Protein AF-A0A838GKK4-F1 (afdb_monomer_lite)

Secondary structure (DSSP, 8-state):
--TTHHHHT-SSSPPTTS--TT----TTSPPP-SHHHHHHHHHT--SHHHHHHHHTT----HHHHHHHHHHHHH--GGGTTS----SPPPP-S-SS-SS----S---TTTHHHHSSTT-SSHHHHHHHHHHHHTTSSSSS-----

Foldseek 3Di:
DPPPQVVLLPDFQHDQPSNQPPRLEDPPQDEAQAPVSLVVQCVPDPALSSNQHRQQRYNHPVVLLVLLSVLSCVPDPVCNPAHWNSTGQGADDDSDDPDDDDDDGDDSQACRRNSHPLGRDPSVLVVLLVCVVVVNHPDSHRYRD

Radius of gyration: 15.56 Å; chains: 1; bounding box: 39×28×42 Å

Sequence (145 aa):
MAGMAAAALSSSPVRPGTGWPGDPATPRTPVAGDPIDVRTLAASARVIGVLDARVSVCRACPRLVAWREEVARTKRKAFADEPYWGRPAPGWGAERPRVLIVGLAPAAHGANRTGRVFTGDRSGDWLFAALHRVGLAATATSVYA

pLDDT: mean 91.18, std 14.16, range [31.98, 98.62]

Structure (mmCIF, N/CA/C/O backbone):
data_AF-A0A838GKK4-F1
#
_entry.id   AF-A0A838GKK4-F1
#
loop_
_atom_site.group_PDB
_atom_site.id
_atom_site.type_symbol
_atom_site.label_atom_id
_atom_site.label_alt_id
_atom_site.label_comp_id
_atom_site.label_asym_id
_atom_site.label_entity_id
_atom_site.label_seq_id
_atom_site.pdbx_PDB_ins_code
_atom_site.Cartn_x
_atom_site.Cartn_y
_atom_site.Cartn_z
_atom_site.occupancy
_atom_site.B_iso_or_equiv
_atom_site.auth_seq_id
_atom_site.auth_comp_id
_atom_site.auth_asym_id
_atom_site.auth_atom_id
_atom_site.pdbx_PDB_model_num
ATOM 1 N N . MET A 1 1 ? 10.117 -16.348 22.577 1.00 35.41 1 MET A N 1
ATOM 2 C CA . MET A 1 1 ? 10.829 -16.585 21.299 1.00 35.41 1 MET A CA 1
ATOM 3 C C . MET A 1 1 ? 10.682 -15.377 20.363 1.00 35.41 1 MET A C 1
ATOM 5 O O . MET A 1 1 ? 10.081 -15.492 19.308 1.00 35.41 1 MET A O 1
ATOM 9 N N . ALA A 1 2 ? 11.201 -14.206 20.755 1.00 34.19 2 ALA A N 1
ATOM 10 C CA . ALA A 1 2 ? 11.011 -12.928 20.042 1.00 34.19 2 ALA A CA 1
ATOM 11 C C . ALA A 1 2 ? 12.290 -12.407 19.340 1.00 34.19 2 ALA A C 1
ATOM 13 O O . ALA A 1 2 ? 12.312 -11.297 18.825 1.00 34.19 2 ALA A O 1
ATOM 14 N N . GLY A 1 3 ? 13.373 -13.197 19.333 1.00 31.98 3 GLY A N 1
ATOM 15 C CA . GLY A 1 3 ? 14.724 -12.703 19.030 1.00 31.98 3 GLY A CA 1
ATOM 16 C C . GLY A 1 3 ? 15.165 -12.720 17.561 1.00 31.98 3 GLY A C 1
ATOM 17 O O . GLY A 1 3 ? 16.082 -11.987 17.220 1.00 31.98 3 GLY A O 1
ATOM 18 N N . MET A 1 4 ? 14.539 -13.508 16.674 1.00 35.22 4 MET A N 1
ATOM 19 C CA . MET A 1 4 ? 14.973 -13.606 15.262 1.00 35.22 4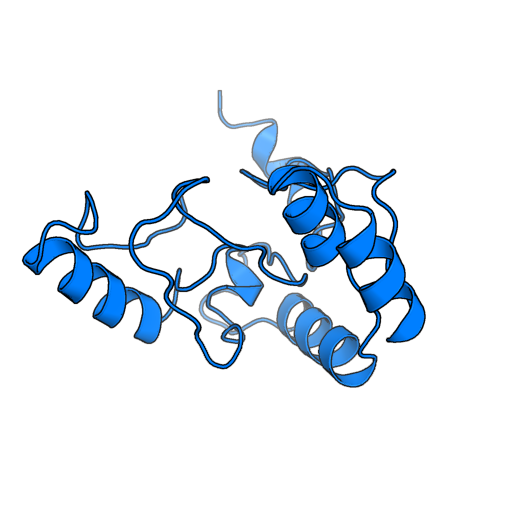 MET A CA 1
ATOM 20 C C . MET A 1 4 ? 14.204 -12.689 14.294 1.00 35.22 4 MET A C 1
ATOM 22 O O . MET A 1 4 ? 14.742 -12.343 13.246 1.00 35.22 4 MET A O 1
ATOM 26 N N . ALA A 1 5 ? 12.984 -12.249 14.631 1.00 40.59 5 ALA A N 1
ATOM 27 C CA . ALA A 1 5 ? 12.172 -11.392 13.754 1.00 40.59 5 ALA A CA 1
ATOM 28 C C . ALA A 1 5 ? 12.639 -9.921 13.734 1.00 40.59 5 ALA A C 1
ATOM 30 O O . ALA A 1 5 ? 12.497 -9.240 12.722 1.00 40.59 5 ALA A O 1
ATOM 31 N N . ALA A 1 6 ? 13.247 -9.437 14.823 1.00 44.31 6 ALA A N 1
ATOM 32 C CA . ALA A 1 6 ? 13.678 -8.043 14.943 1.00 44.31 6 ALA A CA 1
ATOM 33 C C . ALA A 1 6 ? 14.880 -7.687 14.041 1.00 44.31 6 ALA A C 1
ATOM 35 O O . ALA A 1 6 ? 14.997 -6.550 13.595 1.00 44.31 6 ALA A O 1
ATOM 36 N N . ALA A 1 7 ? 15.756 -8.647 13.720 1.00 45.03 7 ALA A N 1
ATOM 37 C CA . ALA A 1 7 ? 16.975 -8.377 12.948 1.00 45.03 7 ALA A CA 1
ATOM 38 C C . ALA A 1 7 ? 16.724 -8.169 11.437 1.00 45.03 7 ALA A C 1
ATOM 40 O O . ALA A 1 7 ? 17.445 -7.410 10.783 1.00 45.03 7 ALA A O 1
ATOM 41 N N . ALA A 1 8 ? 15.689 -8.807 10.874 1.00 48.91 8 ALA A N 1
ATOM 42 C CA . ALA A 1 8 ? 15.398 -8.781 9.434 1.00 48.91 8 ALA A CA 1
ATOM 43 C C . ALA A 1 8 ? 14.674 -7.500 8.962 1.00 48.91 8 ALA A C 1
ATOM 45 O O . ALA A 1 8 ? 14.667 -7.186 7.771 1.00 48.91 8 ALA A O 1
ATOM 46 N N . LEU A 1 9 ? 14.124 -6.718 9.897 1.00 61.97 9 LEU A N 1
ATOM 47 C CA . LEU A 1 9 ? 13.445 -5.443 9.635 1.00 61.97 9 LEU A CA 1
ATOM 48 C C . LEU A 1 9 ? 14.370 -4.220 9.758 1.00 61.97 9 LEU A C 1
ATOM 50 O O . LEU A 1 9 ? 13.906 -3.086 9.765 1.00 61.97 9 LEU A O 1
ATOM 54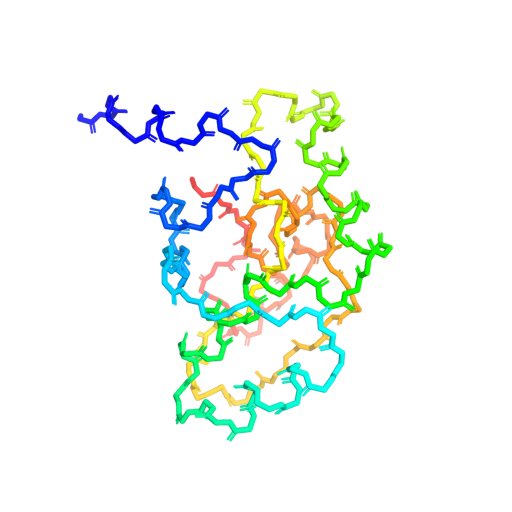 N N . SER A 1 10 ? 15.686 -4.427 9.822 1.00 63.31 10 SER A N 1
ATOM 55 C CA . SER A 1 10 ? 16.684 -3.368 10.050 1.00 63.31 10 SER A CA 1
ATOM 56 C C . SER A 1 10 ? 16.827 -2.346 8.911 1.00 63.31 10 SER A C 1
ATOM 58 O O . SER A 1 10 ? 17.479 -1.320 9.094 1.00 63.31 10 SER A O 1
ATOM 60 N N . SER A 1 11 ? 16.222 -2.587 7.741 1.00 75.94 11 SER A N 1
ATOM 61 C CA . SER A 1 11 ? 16.288 -1.675 6.591 1.00 75.94 11 SER A CA 1
ATOM 62 C C . SER A 1 11 ? 14.990 -0.895 6.396 1.00 75.94 11 SER A C 1
ATOM 64 O O . SER A 1 11 ? 13.893 -1.440 6.490 1.00 75.94 11 SER A O 1
ATOM 66 N N . SER A 1 12 ? 15.136 0.397 6.110 1.00 86.94 12 SER A N 1
ATOM 67 C CA . SER A 1 12 ? 14.038 1.325 5.859 1.00 86.94 12 SER A CA 1
ATOM 68 C C . SER A 1 12 ? 14.400 2.172 4.633 1.00 86.94 12 SER A C 1
ATOM 70 O O . SER A 1 12 ? 15.325 2.983 4.725 1.00 86.94 12 SER A O 1
ATOM 72 N N . PRO A 1 13 ? 13.755 1.981 3.467 1.00 92.31 13 PRO A N 1
ATOM 73 C CA . PRO A 1 13 ? 12.640 1.067 3.191 1.00 92.31 13 PRO A CA 1
ATOM 74 C C . PRO A 1 13 ? 13.028 -0.420 3.293 1.00 92.31 13 PRO A C 1
ATOM 76 O O . PRO A 1 13 ? 14.157 -0.792 2.966 1.00 92.31 13 PRO A O 1
ATOM 79 N N . VAL A 1 14 ? 12.083 -1.273 3.696 1.00 91.19 14 VAL A N 1
ATOM 80 C CA . VAL A 1 14 ? 12.304 -2.726 3.751 1.00 91.19 14 VAL A CA 1
ATOM 81 C C . VAL A 1 14 ? 12.407 -3.324 2.341 1.00 91.19 14 VAL A C 1
ATOM 83 O O . VAL A 1 14 ? 11.664 -2.952 1.425 1.00 91.19 14 VAL A O 1
ATOM 86 N N . ARG A 1 15 ? 13.312 -4.290 2.152 1.00 90.69 15 ARG A N 1
ATOM 87 C CA . ARG A 1 15 ? 13.439 -5.022 0.882 1.00 90.69 15 ARG A CA 1
ATOM 88 C C . ARG A 1 15 ? 12.358 -6.112 0.755 1.00 90.69 15 ARG A C 1
ATOM 90 O O . ARG A 1 15 ? 11.932 -6.672 1.762 1.00 90.69 15 ARG A O 1
ATOM 97 N N . PRO A 1 16 ? 11.921 -6.457 -0.469 1.00 91.38 16 PRO A N 1
ATOM 98 C CA . PRO A 1 16 ? 10.979 -7.555 -0.676 1.00 91.38 16 PRO A CA 1
ATOM 99 C C . PRO A 1 16 ? 11.509 -8.896 -0.167 1.00 91.38 16 PRO A C 1
ATOM 101 O O . PRO A 1 16 ? 12.660 -9.251 -0.424 1.00 91.38 16 PRO A O 1
ATOM 104 N N . GLY A 1 17 ? 10.657 -9.655 0.519 1.00 87.62 17 GLY A N 1
ATOM 105 C CA . GLY A 1 17 ? 10.971 -11.002 0.988 1.00 87.62 17 GLY A CA 1
ATOM 106 C C . GLY A 1 17 ? 11.922 -11.071 2.185 1.00 87.62 17 GLY A C 1
ATOM 107 O O . GLY A 1 17 ? 12.389 -12.158 2.511 1.00 87.62 17 GLY A O 1
ATOM 108 N N . THR A 1 18 ? 12.204 -9.957 2.871 1.00 87.12 18 THR A N 1
ATOM 109 C CA . THR A 1 18 ? 13.038 -9.953 4.091 1.00 87.12 18 THR A CA 1
ATOM 110 C C . THR A 1 18 ? 12.224 -10.147 5.374 1.00 87.12 18 THR A C 1
ATOM 112 O O . THR A 1 18 ? 12.609 -9.666 6.434 1.00 87.12 18 THR A O 1
ATOM 115 N N . GLY A 1 19 ? 11.084 -10.841 5.290 1.00 85.25 19 GLY A N 1
ATOM 116 C CA . GLY A 1 19 ? 10.295 -11.239 6.459 1.00 85.25 19 GLY A CA 1
ATOM 117 C C . GLY A 1 19 ? 9.345 -10.178 7.023 1.00 85.25 19 GLY A C 1
ATOM 118 O O . GLY A 1 19 ? 8.899 -10.331 8.158 1.00 85.25 19 GLY A O 1
ATOM 119 N N . TRP A 1 20 ? 9.005 -9.126 6.265 1.00 90.50 20 TRP A N 1
ATOM 120 C CA . TRP A 1 20 ? 7.928 -8.213 6.669 1.00 90.50 20 TRP A CA 1
ATOM 121 C C . TRP A 1 20 ? 6.598 -8.983 6.767 1.00 90.50 20 TRP A C 1
ATOM 123 O O . TRP A 1 20 ? 6.248 -9.686 5.812 1.00 90.50 20 TRP A O 1
ATOM 133 N N . PRO A 1 21 ? 5.854 -8.897 7.890 1.00 88.19 21 PRO A N 1
ATOM 134 C CA . PRO A 1 21 ? 4.626 -9.669 8.047 1.00 88.19 21 PRO A CA 1
ATOM 135 C C . PRO A 1 21 ? 3.613 -9.371 6.935 1.00 88.19 21 PRO A C 1
ATOM 137 O O . PRO A 1 21 ? 3.246 -8.227 6.684 1.00 88.19 21 PRO A O 1
ATOM 140 N N . GLY A 1 22 ? 3.172 -10.421 6.243 1.00 88.69 22 GLY A N 1
ATOM 141 C CA . GLY A 1 22 ? 2.233 -10.287 5.130 1.00 88.69 22 GLY A CA 1
ATOM 142 C C . GLY A 1 22 ? 2.821 -9.687 3.847 1.00 88.69 22 GLY A C 1
ATOM 143 O O . GLY A 1 22 ? 2.040 -9.293 2.988 1.00 88.69 22 GLY A O 1
ATOM 144 N N . ASP A 1 23 ? 4.150 -9.613 3.684 1.00 94.56 23 ASP A N 1
ATOM 145 C CA . ASP A 1 23 ? 4.766 -9.246 2.400 1.00 94.56 23 ASP A CA 1
ATOM 146 C C . ASP A 1 23 ? 4.403 -10.277 1.319 1.00 94.56 23 ASP A C 1
ATOM 148 O O . ASP A 1 23 ? 4.822 -11.433 1.419 1.00 94.56 23 ASP A O 1
ATOM 152 N N . PRO A 1 24 ? 3.647 -9.894 0.273 1.00 94.88 24 PRO A N 1
ATOM 153 C CA . PRO A 1 24 ? 3.271 -10.834 -0.777 1.00 94.88 24 PRO A CA 1
ATOM 154 C C . PRO A 1 24 ? 4.421 -11.097 -1.759 1.00 94.88 24 PRO A C 1
ATOM 156 O O . PRO A 1 24 ? 4.335 -12.009 -2.581 1.00 94.88 24 PRO A O 1
ATOM 159 N N . ALA A 1 25 ? 5.485 -10.286 -1.732 1.00 96.31 25 ALA A N 1
ATOM 160 C CA . ALA A 1 25 ? 6.578 -10.389 -2.682 1.00 96.31 25 ALA A CA 1
ATOM 161 C C . ALA A 1 25 ? 7.742 -11.245 -2.179 1.00 96.31 25 ALA A C 1
ATOM 163 O O . ALA A 1 25 ? 8.033 -11.362 -0.992 1.00 96.31 25 ALA A O 1
ATOM 164 N N . THR A 1 26 ? 8.468 -11.796 -3.145 1.00 94.00 26 THR A N 1
ATOM 165 C CA . THR A 1 26 ? 9.745 -12.481 -2.949 1.00 94.00 26 THR A CA 1
ATOM 166 C C . THR A 1 26 ? 10.839 -11.705 -3.685 1.00 94.00 26 THR A C 1
ATOM 168 O O . THR A 1 26 ? 10.521 -10.879 -4.548 1.00 94.00 26 THR A O 1
ATOM 171 N N . PRO A 1 27 ? 12.130 -12.013 -3.468 1.00 89.81 27 PRO A N 1
ATOM 172 C CA . PRO A 1 27 ? 13.211 -11.425 -4.262 1.00 89.81 27 PRO A CA 1
ATOM 173 C C . PRO A 1 27 ? 13.110 -11.701 -5.773 1.00 89.81 27 PRO A C 1
ATOM 175 O O . PRO A 1 27 ? 13.784 -11.046 -6.558 1.00 89.81 27 PRO A O 1
ATOM 178 N N . ARG A 1 28 ? 12.281 -12.673 -6.190 1.00 93.75 28 ARG A N 1
ATOM 179 C CA . ARG A 1 28 ? 12.054 -13.043 -7.597 1.00 93.75 28 ARG A CA 1
ATOM 180 C C . ARG A 1 28 ? 10.805 -12.405 -8.205 1.00 93.75 28 ARG A C 1
ATOM 182 O O . ARG A 1 28 ? 10.510 -12.655 -9.371 1.00 93.75 28 ARG A O 1
ATOM 189 N N . THR A 1 29 ? 10.036 -11.636 -7.437 1.00 97.38 29 THR A N 1
ATOM 190 C CA . THR A 1 29 ? 8.821 -11.007 -7.956 1.00 97.38 29 THR A CA 1
ATOM 191 C C . THR A 1 29 ? 9.183 -9.980 -9.040 1.00 97.38 29 THR A C 1
ATOM 193 O O . THR A 1 29 ? 10.004 -9.102 -8.772 1.00 97.38 29 THR A O 1
ATOM 196 N N . PRO A 1 30 ? 8.584 -10.048 -10.248 1.00 97.81 30 PRO A N 1
ATOM 197 C CA . PRO A 1 30 ? 8.870 -9.097 -11.319 1.00 97.81 30 PRO A CA 1
ATOM 198 C C . PRO A 1 30 ? 8.550 -7.657 -10.916 1.00 97.81 30 PRO A C 1
ATOM 200 O O . PRO A 1 30 ? 7.482 -7.383 -10.364 1.00 97.81 30 PRO A O 1
ATOM 203 N N . VAL A 1 31 ? 9.462 -6.741 -11.236 1.00 98.31 31 VAL A N 1
ATOM 204 C CA . VAL A 1 31 ? 9.344 -5.313 -10.928 1.00 98.31 31 VAL A CA 1
ATOM 205 C C . VAL A 1 31 ? 8.950 -4.557 -12.189 1.00 98.31 31 VAL A C 1
ATOM 207 O O . VAL A 1 31 ? 9.684 -4.587 -13.169 1.00 98.31 31 VAL A O 1
ATOM 210 N N . ALA A 1 32 ? 7.824 -3.843 -12.148 1.00 98.56 32 ALA A N 1
ATOM 211 C CA . ALA A 1 32 ? 7.469 -2.908 -13.212 1.00 98.56 32 ALA A CA 1
ATOM 212 C C . ALA A 1 32 ? 8.355 -1.653 -13.144 1.00 98.56 32 ALA A C 1
ATOM 214 O O . ALA A 1 32 ? 8.355 -0.967 -12.112 1.00 98.56 32 ALA A O 1
ATOM 215 N N . GLY A 1 33 ? 9.082 -1.358 -14.224 1.00 98.44 33 GLY A N 1
ATOM 216 C CA . GLY A 1 33 ? 9.951 -0.187 -14.359 1.00 98.44 33 GLY A CA 1
ATOM 217 C C . GLY A 1 33 ? 9.272 1.016 -15.011 1.00 98.44 33 GLY A C 1
ATOM 218 O O . GLY A 1 33 ? 9.692 2.148 -14.776 1.00 98.44 33 GLY A O 1
ATOM 219 N N . ASP A 1 34 ? 8.191 0.793 -15.762 1.00 98.56 34 ASP A N 1
ATOM 220 C CA . ASP A 1 34 ? 7.453 1.834 -16.481 1.00 98.56 34 ASP A CA 1
ATOM 221 C C . ASP A 1 34 ? 5.940 1.506 -16.631 1.00 98.56 34 ASP A C 1
ATOM 223 O O . ASP A 1 34 ? 5.475 0.445 -16.197 1.00 98.56 34 ASP A O 1
ATOM 227 N N . PRO A 1 35 ? 5.116 2.409 -17.204 1.00 98.31 35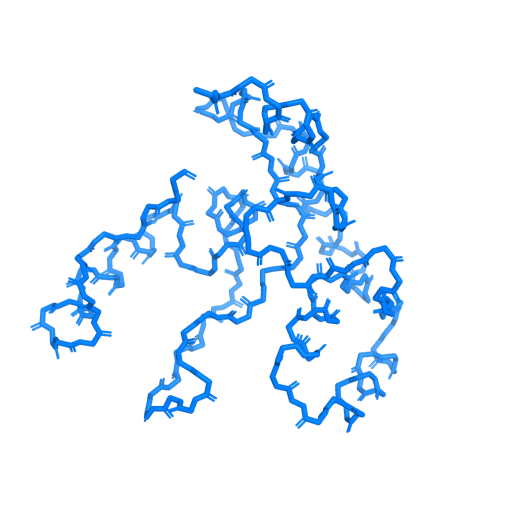 PRO A N 1
ATOM 228 C CA . PRO A 1 35 ? 3.681 2.163 -17.382 1.00 98.31 35 PRO A CA 1
ATOM 229 C C . PRO A 1 35 ? 3.310 1.003 -18.324 1.00 98.31 35 PRO A C 1
ATOM 231 O O . PRO A 1 35 ? 2.201 0.473 -18.212 1.00 98.31 35 PRO A O 1
ATOM 234 N N . ILE A 1 36 ? 4.174 0.627 -19.270 1.00 98.50 36 ILE A N 1
ATOM 235 C CA . ILE A 1 36 ? 3.962 -0.523 -20.162 1.00 98.50 36 ILE A CA 1
ATOM 236 C C . ILE A 1 36 ? 4.146 -1.814 -19.363 1.00 98.50 36 ILE A C 1
ATOM 238 O O . ILE A 1 36 ? 3.277 -2.692 -19.425 1.00 98.50 36 ILE A O 1
ATOM 242 N N . ASP A 1 37 ? 5.196 -1.895 -18.547 1.00 98.50 37 ASP A N 1
ATOM 243 C CA . ASP A 1 37 ? 5.415 -3.022 -17.641 1.00 98.50 37 ASP A CA 1
ATOM 244 C C . ASP A 1 37 ? 4.241 -3.205 -16.682 1.00 98.50 37 ASP A C 1
ATOM 246 O O . ASP A 1 37 ? 3.777 -4.327 -16.481 1.00 98.50 37 ASP A O 1
ATOM 250 N N . VAL A 1 38 ? 3.715 -2.107 -16.117 1.00 98.44 38 VAL A N 1
ATOM 251 C CA . VAL A 1 38 ? 2.554 -2.154 -15.211 1.00 98.44 38 VAL A CA 1
ATOM 252 C C . VAL A 1 38 ? 1.374 -2.849 -15.884 1.00 98.44 38 VAL A C 1
ATOM 254 O O . VAL A 1 38 ? 0.803 -3.776 -15.309 1.00 98.44 38 VAL A O 1
ATOM 257 N N . ARG A 1 39 ? 1.018 -2.443 -17.110 1.00 98.31 39 ARG A N 1
ATOM 258 C CA . ARG A 1 39 ? -0.102 -3.051 -17.847 1.00 98.31 39 ARG A CA 1
ATOM 259 C C . ARG A 1 39 ? 0.166 -4.519 -18.177 1.00 98.31 39 ARG A C 1
ATOM 261 O O . ARG A 1 39 ? -0.717 -5.351 -17.993 1.00 98.31 39 ARG A O 1
ATOM 268 N N . THR A 1 40 ? 1.382 -4.842 -18.607 1.00 98.44 40 THR A N 1
ATOM 269 C CA . THR A 1 40 ? 1.781 -6.201 -19.010 1.00 98.44 40 THR A CA 1
ATOM 270 C C . THR A 1 40 ? 1.777 -7.173 -17.825 1.00 98.44 40 THR A C 1
ATOM 272 O O . THR A 1 40 ? 1.223 -8.277 -17.886 1.00 98.44 40 THR A O 1
ATOM 275 N N . LEU A 1 41 ? 2.353 -6.753 -16.699 1.00 98.31 41 LEU A N 1
ATOM 276 C CA . LEU A 1 41 ? 2.392 -7.540 -15.472 1.00 98.31 41 LEU A CA 1
ATOM 277 C C . LEU A 1 41 ? 1.013 -7.642 -14.813 1.00 98.31 41 LEU A C 1
ATOM 279 O O . LEU A 1 41 ? 0.696 -8.694 -14.261 1.00 98.31 41 LEU A O 1
ATOM 283 N N . ALA A 1 42 ? 0.170 -6.613 -14.891 1.00 97.38 42 ALA A N 1
ATOM 284 C CA . ALA A 1 42 ? -1.201 -6.700 -14.394 1.00 97.38 42 ALA A CA 1
ATOM 285 C C . ALA A 1 42 ? -2.048 -7.676 -15.229 1.00 97.38 42 ALA A C 1
ATOM 287 O O . ALA A 1 42 ? -2.672 -8.574 -14.670 1.00 97.38 42 ALA A O 1
ATOM 288 N N . ALA A 1 43 ? -2.013 -7.566 -16.561 1.00 97.75 43 ALA A N 1
ATOM 289 C CA . ALA A 1 43 ? -2.826 -8.391 -17.460 1.00 97.75 43 ALA A CA 1
ATOM 290 C C . ALA A 1 43 ? -2.495 -9.894 -17.393 1.00 97.75 43 ALA A C 1
ATOM 292 O O . ALA A 1 43 ? -3.350 -10.738 -17.659 1.00 97.75 43 ALA A O 1
ATOM 293 N N . SER A 1 44 ? -1.259 -10.244 -17.026 1.00 97.44 44 SER A N 1
ATOM 294 C CA . SER A 1 44 ? -0.826 -11.640 -16.880 1.00 97.44 44 SER A CA 1
ATOM 295 C C . SER A 1 44 ? -1.076 -12.235 -15.488 1.00 97.44 44 SER A C 1
ATOM 297 O O . SER A 1 44 ? -0.844 -13.429 -15.292 1.00 97.44 44 SER A O 1
ATOM 299 N N . ALA A 1 45 ? -1.525 -11.448 -14.505 1.00 96.88 45 ALA A N 1
ATOM 300 C CA . ALA A 1 45 ? -1.838 -11.961 -13.175 1.00 96.88 45 ALA A CA 1
ATOM 301 C C . ALA A 1 45 ? -3.187 -12.699 -13.197 1.00 96.88 45 ALA A C 1
ATOM 303 O O . ALA A 1 45 ? -4.223 -12.120 -13.510 1.00 96.88 45 ALA A O 1
ATOM 304 N N . ARG A 1 46 ? -3.179 -13.997 -12.870 1.00 95.12 46 ARG A N 1
ATOM 305 C CA . ARG A 1 46 ? -4.390 -14.844 -12.875 1.00 95.12 46 ARG A CA 1
ATOM 306 C C . ARG A 1 46 ? -5.061 -14.980 -11.510 1.00 95.12 46 ARG A C 1
ATOM 308 O O . ARG A 1 46 ? -6.214 -15.385 -11.445 1.00 95.12 46 ARG A O 1
ATOM 315 N N . VAL A 1 47 ? -4.342 -14.654 -10.440 1.00 94.62 47 VAL A N 1
ATOM 316 C CA . VAL A 1 47 ? -4.820 -14.712 -9.054 1.00 94.62 47 VAL A CA 1
ATOM 317 C C . VAL A 1 47 ? -4.406 -13.440 -8.324 1.00 94.62 47 VAL A C 1
ATOM 319 O O . VAL A 1 47 ? -3.357 -12.866 -8.636 1.00 94.62 47 VAL A O 1
ATOM 322 N N . ILE A 1 48 ? -5.213 -13.009 -7.351 1.00 94.56 48 ILE A N 1
ATOM 323 C CA . ILE A 1 48 ? -5.029 -11.708 -6.695 1.00 94.56 48 ILE A CA 1
ATOM 324 C C . ILE A 1 48 ? -3.673 -11.604 -5.989 1.00 94.56 48 ILE A C 1
ATOM 326 O O . ILE A 1 48 ? -2.982 -10.607 -6.157 1.00 94.56 48 ILE A O 1
ATOM 330 N N . GLY A 1 49 ? -3.207 -12.681 -5.346 1.00 95.56 49 GLY A N 1
ATOM 331 C CA . GLY A 1 49 ? -1.914 -12.687 -4.656 1.00 95.56 49 GLY A CA 1
ATOM 332 C C . GLY A 1 49 ? -0.714 -12.434 -5.580 1.00 95.56 49 GLY A C 1
ATOM 333 O O . GLY A 1 49 ? 0.262 -11.810 -5.173 1.00 95.56 49 GLY A O 1
ATOM 334 N N . VAL A 1 50 ? -0.791 -12.848 -6.853 1.00 97.06 50 VAL A N 1
ATOM 335 C CA . VAL A 1 50 ? 0.252 -12.539 -7.851 1.00 97.06 50 VAL A CA 1
ATOM 336 C C . VAL A 1 50 ? 0.222 -11.058 -8.221 1.00 97.06 50 VAL A C 1
ATOM 338 O O . VAL A 1 50 ? 1.281 -10.450 -8.390 1.00 97.06 50 VAL A O 1
ATOM 341 N N . LEU A 1 51 ? -0.972 -10.474 -8.344 1.00 97.00 51 LEU A N 1
ATOM 342 C CA . LEU A 1 51 ? -1.120 -9.043 -8.588 1.00 97.00 51 LEU A CA 1
ATOM 343 C C . LEU A 1 51 ? -0.604 -8.235 -7.392 1.00 97.00 51 LEU A C 1
ATOM 345 O O . LEU A 1 51 ? 0.197 -7.327 -7.595 1.00 97.00 51 LEU A O 1
ATOM 349 N N . ASP A 1 52 ? -0.970 -8.611 -6.166 1.00 97.25 52 ASP A N 1
ATOM 350 C CA . ASP A 1 52 ? -0.521 -7.955 -4.935 1.00 97.25 52 ASP A CA 1
ATOM 351 C C . ASP A 1 52 ? 1.004 -7.980 -4.798 1.00 97.25 52 ASP A C 1
ATOM 353 O O . ASP A 1 52 ? 1.614 -6.945 -4.526 1.00 97.25 52 ASP A O 1
ATOM 357 N N . ALA A 1 53 ? 1.640 -9.124 -5.071 1.00 97.50 53 ALA A N 1
ATOM 358 C CA . ALA A 1 53 ? 3.096 -9.241 -5.089 1.00 97.50 53 ALA A CA 1
ATOM 359 C C . ALA A 1 53 ? 3.740 -8.277 -6.099 1.00 97.50 53 ALA A C 1
ATOM 361 O O . ALA A 1 53 ? 4.703 -7.584 -5.780 1.00 97.50 53 ALA A O 1
ATOM 362 N N . ARG A 1 54 ? 3.217 -8.211 -7.328 1.00 98.12 54 ARG A N 1
ATOM 363 C CA . ARG A 1 54 ? 3.758 -7.343 -8.391 1.00 98.12 54 ARG A CA 1
ATOM 364 C C . ARG A 1 54 ? 3.540 -5.862 -8.084 1.00 98.12 54 ARG A C 1
ATOM 366 O O . ARG A 1 54 ? 4.439 -5.047 -8.294 1.00 98.12 54 ARG A O 1
ATOM 373 N N . VAL A 1 55 ? 2.371 -5.511 -7.545 1.00 97.50 55 VAL A N 1
ATOM 374 C CA . VAL A 1 55 ? 2.063 -4.153 -7.080 1.00 97.50 55 VAL A CA 1
ATOM 375 C C . VAL A 1 55 ? 3.042 -3.747 -5.985 1.00 97.50 55 VAL A C 1
ATOM 377 O O . VAL A 1 55 ? 3.627 -2.670 -6.081 1.00 97.50 55 VAL A O 1
ATOM 380 N N . SER A 1 56 ? 3.287 -4.615 -5.001 1.00 97.69 56 SER A N 1
ATOM 381 C CA . SER A 1 56 ? 4.099 -4.319 -3.814 1.00 97.69 56 SER A CA 1
ATOM 382 C C . SER A 1 56 ? 5.587 -4.062 -4.094 1.00 97.69 56 SER A C 1
ATOM 384 O O . SER A 1 56 ? 6.312 -3.606 -3.209 1.00 97.69 56 SER A O 1
ATOM 386 N N . VAL A 1 57 ? 6.060 -4.305 -5.320 1.00 98.06 57 VAL A N 1
ATOM 387 C CA . VAL A 1 57 ? 7.447 -4.035 -5.738 1.00 98.06 57 VAL A CA 1
ATOM 388 C C . VAL A 1 57 ? 7.563 -3.028 -6.881 1.00 98.06 57 VAL A C 1
ATOM 390 O O . VAL A 1 57 ? 8.675 -2.696 -7.280 1.00 98.06 57 VAL A O 1
ATOM 393 N N . CYS A 1 58 ? 6.449 -2.493 -7.386 1.00 98.44 58 CYS A N 1
ATOM 394 C CA . CYS A 1 58 ? 6.427 -1.590 -8.536 1.00 98.44 58 CYS A CA 1
ATOM 395 C C . CYS A 1 58 ? 7.294 -0.326 -8.338 1.00 98.44 58 CYS A C 1
ATOM 397 O O . CYS A 1 58 ? 7.294 0.319 -7.271 1.00 98.44 58 CYS A O 1
ATOM 399 N N . ARG A 1 59 ? 8.019 0.047 -9.404 1.00 98.56 59 ARG A N 1
ATOM 400 C CA . ARG A 1 59 ? 8.905 1.221 -9.472 1.00 98.56 59 ARG A CA 1
ATOM 401 C C . ARG A 1 59 ? 8.609 2.157 -10.655 1.00 98.56 59 ARG A C 1
ATOM 403 O O . ARG A 1 59 ? 9.353 3.108 -10.859 1.00 98.56 59 ARG A O 1
ATOM 410 N N . ALA A 1 60 ? 7.489 1.969 -11.355 1.00 98.62 60 ALA A N 1
ATOM 411 C CA . ALA A 1 60 ? 7.131 2.694 -12.580 1.00 98.62 60 ALA A CA 1
ATOM 412 C C . ALA A 1 60 ? 6.929 4.217 -12.450 1.00 98.62 60 ALA A C 1
ATOM 414 O O . ALA A 1 60 ? 6.810 4.915 -13.455 1.00 98.62 60 ALA A O 1
ATOM 415 N N . CYS A 1 61 ? 6.849 4.756 -11.230 1.00 98.44 61 CYS A N 1
ATOM 416 C CA . CYS A 1 61 ? 6.604 6.178 -10.985 1.00 98.44 61 CYS A CA 1
ATOM 417 C C . CYS A 1 61 ? 7.794 6.806 -10.239 1.00 98.44 61 CYS A C 1
ATOM 419 O O . CYS A 1 61 ? 7.758 6.848 -9.004 1.00 98.44 61 CYS A O 1
ATOM 421 N N . PRO A 1 62 ? 8.816 7.342 -10.940 1.00 98.38 62 PRO A N 1
ATOM 422 C CA . PRO A 1 62 ? 10.064 7.797 -10.317 1.00 98.38 62 PRO A CA 1
ATOM 423 C C . PRO A 1 62 ? 9.854 8.789 -9.170 1.00 98.38 62 PRO A C 1
ATOM 425 O O . PRO A 1 62 ? 10.427 8.633 -8.094 1.00 98.38 62 PRO A O 1
ATOM 428 N N . ARG A 1 63 ? 8.943 9.755 -9.352 1.00 98.38 63 ARG A N 1
ATOM 429 C CA . ARG A 1 63 ? 8.588 10.741 -8.319 1.00 98.38 63 ARG A CA 1
ATOM 430 C C . ARG A 1 63 ? 8.040 10.092 -7.041 1.00 98.38 63 ARG A C 1
ATOM 432 O O . ARG A 1 63 ? 8.397 10.507 -5.944 1.00 98.38 63 ARG A O 1
ATOM 439 N N . LEU A 1 64 ? 7.165 9.091 -7.170 1.00 98.38 64 LEU A N 1
ATOM 440 C CA . LEU A 1 64 ? 6.542 8.417 -6.023 1.00 98.38 64 LEU A CA 1
ATOM 441 C C . LEU A 1 64 ? 7.512 7.461 -5.331 1.00 98.38 64 LEU A C 1
ATOM 443 O O . LEU A 1 64 ? 7.487 7.352 -4.109 1.00 98.38 64 LEU A O 1
ATOM 447 N N . VAL A 1 65 ? 8.369 6.794 -6.107 1.00 98.62 65 VAL A N 1
ATOM 448 C CA . VAL A 1 65 ? 9.454 5.957 -5.586 1.00 98.62 65 VAL A CA 1
ATOM 449 C C . VAL A 1 65 ? 10.408 6.804 -4.748 1.00 98.62 65 VAL A C 1
ATOM 451 O O . VAL A 1 65 ? 10.635 6.479 -3.587 1.00 98.62 65 VAL A O 1
ATOM 454 N N . ALA A 1 66 ? 10.892 7.924 -5.291 1.00 98.50 66 ALA A N 1
ATOM 455 C CA . ALA A 1 66 ? 11.776 8.826 -4.562 1.00 98.50 66 ALA A CA 1
ATOM 456 C C . ALA A 1 66 ? 11.125 9.320 -3.261 1.00 98.50 66 ALA A C 1
ATOM 458 O O . ALA A 1 66 ? 11.718 9.209 -2.191 1.00 98.50 66 ALA A O 1
ATOM 459 N N . TRP A 1 67 ? 9.877 9.791 -3.337 1.00 98.50 67 TRP A N 1
ATOM 460 C CA . TRP A 1 67 ? 9.165 10.331 -2.180 1.00 98.50 67 TRP A CA 1
ATOM 461 C C . TRP A 1 67 ? 8.921 9.293 -1.076 1.00 98.50 67 TRP A C 1
ATOM 463 O O . TRP A 1 67 ? 9.212 9.554 0.089 1.00 98.50 67 TRP A O 1
ATOM 473 N N . ARG A 1 68 ? 8.407 8.103 -1.416 1.00 98.25 68 ARG A N 1
ATOM 474 C CA . ARG A 1 68 ? 8.033 7.097 -0.406 1.00 98.25 68 ARG A CA 1
ATOM 475 C C . ARG A 1 68 ? 9.253 6.545 0.333 1.00 98.25 68 ARG A C 1
ATOM 477 O O . ARG A 1 68 ? 9.180 6.289 1.535 1.00 98.25 68 ARG A O 1
ATOM 484 N N . GLU A 1 69 ? 10.364 6.383 -0.390 1.00 98.12 69 GLU A N 1
ATOM 485 C CA . GLU A 1 69 ? 11.627 5.900 0.163 1.00 98.12 69 GLU A CA 1
ATOM 486 C C . GLU A 1 69 ? 12.311 6.989 0.993 1.00 98.12 69 GLU A C 1
ATOM 488 O O . GLU A 1 69 ? 12.882 6.686 2.037 1.00 98.12 69 GLU A O 1
ATOM 493 N N . GLU A 1 70 ? 12.204 8.259 0.588 1.00 98.25 70 GLU A N 1
ATOM 494 C CA . GLU A 1 70 ? 12.710 9.381 1.380 1.00 98.25 70 GLU A CA 1
ATOM 495 C C . GLU A 1 70 ? 11.984 9.503 2.717 1.00 98.25 70 GLU A C 1
ATOM 497 O O . GLU A 1 70 ? 12.620 9.615 3.762 1.00 98.25 70 GLU A O 1
ATOM 502 N N . VAL A 1 71 ? 10.657 9.382 2.712 1.00 97.69 71 VAL A N 1
ATOM 503 C CA . VAL A 1 71 ? 9.860 9.341 3.944 1.00 97.69 71 VAL A CA 1
ATOM 504 C C . VAL A 1 71 ? 10.232 8.135 4.813 1.00 97.69 71 VAL A C 1
ATOM 506 O O . VAL A 1 71 ? 10.273 8.259 6.034 1.00 97.69 71 VAL A O 1
ATOM 509 N N . ALA A 1 72 ? 10.525 6.979 4.209 1.00 96.69 72 ALA A N 1
ATOM 510 C CA . ALA A 1 72 ? 10.952 5.786 4.938 1.00 96.69 72 ALA A CA 1
ATOM 511 C C . ALA A 1 72 ? 12.349 5.937 5.568 1.00 96.69 72 ALA A C 1
ATOM 513 O O . ALA A 1 72 ? 12.610 5.339 6.612 1.00 96.69 72 ALA A O 1
ATOM 514 N N . ARG A 1 73 ? 13.243 6.730 4.966 1.00 96.06 73 ARG A N 1
ATOM 515 C CA . ARG A 1 73 ? 14.573 7.027 5.520 1.00 96.06 73 ARG A CA 1
ATOM 516 C C . ARG A 1 73 ? 14.531 8.111 6.591 1.00 96.06 73 ARG A C 1
ATOM 518 O O . ARG A 1 73 ? 15.082 7.916 7.667 1.00 96.06 73 ARG A O 1
ATOM 525 N N . THR A 1 74 ? 13.884 9.234 6.291 1.00 95.88 74 THR A N 1
ATOM 526 C CA . THR A 1 74 ? 13.844 10.410 7.178 1.00 9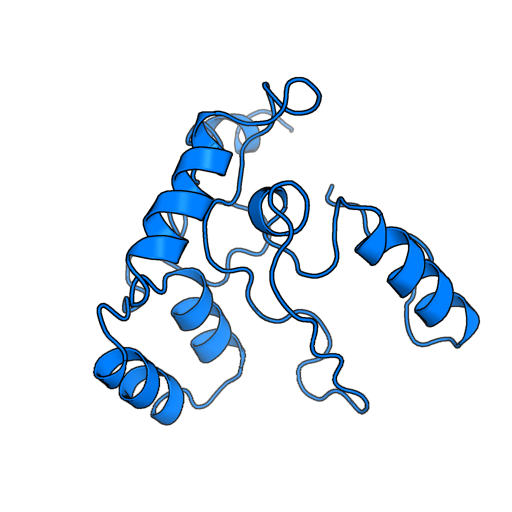5.88 74 THR A CA 1
ATOM 527 C C . THR A 1 74 ? 12.935 10.189 8.373 1.00 95.88 74 THR A C 1
ATOM 529 O O . THR A 1 74 ? 13.312 10.520 9.495 1.00 95.88 74 THR A O 1
ATOM 532 N N . LYS A 1 75 ? 11.773 9.568 8.133 1.00 93.81 75 LYS A N 1
ATOM 533 C CA . LYS A 1 75 ? 10.724 9.271 9.112 1.00 93.81 75 LYS A CA 1
ATOM 534 C C . LYS A 1 75 ? 10.230 10.531 9.838 1.00 93.81 75 LYS A C 1
ATOM 536 O O . LYS A 1 75 ? 10.783 11.623 9.754 1.00 93.81 75 LYS A O 1
ATOM 541 N N . ARG A 1 76 ? 9.121 10.400 10.568 1.00 93.50 76 ARG A N 1
ATOM 542 C CA . ARG A 1 76 ? 8.712 11.433 11.536 1.00 93.50 76 ARG A CA 1
ATOM 543 C C . ARG A 1 76 ? 9.275 11.095 12.908 1.00 93.50 76 ARG A C 1
ATOM 545 O O . ARG A 1 76 ? 9.345 9.917 13.242 1.00 93.50 76 ARG A O 1
ATOM 552 N N . LYS A 1 77 ? 9.553 12.108 13.738 1.00 93.69 77 LYS A N 1
ATOM 553 C CA . LYS A 1 77 ? 10.111 11.933 15.095 1.00 93.69 77 LYS A CA 1
ATOM 554 C C . LYS A 1 77 ? 9.365 10.887 15.932 1.00 93.69 77 LYS A C 1
ATOM 556 O O . LYS A 1 77 ? 9.997 10.061 16.571 1.00 93.69 77 LYS A O 1
ATOM 561 N N . ALA A 1 78 ? 8.033 10.884 15.877 1.00 92.69 78 ALA A N 1
ATOM 562 C CA . ALA A 1 78 ? 7.205 9.926 16.614 1.00 92.69 78 ALA A CA 1
ATOM 563 C C . ALA A 1 78 ? 7.417 8.451 16.210 1.00 92.69 78 ALA A C 1
ATOM 565 O O . ALA A 1 78 ? 6.973 7.579 16.937 1.00 92.69 78 ALA A O 1
ATOM 566 N N . PHE A 1 79 ? 8.049 8.185 15.063 1.00 92.12 79 PHE A N 1
ATOM 567 C CA . PHE A 1 79 ? 8.266 6.857 14.480 1.00 92.12 79 PHE A CA 1
ATOM 568 C C . PHE A 1 79 ? 9.728 6.656 14.041 1.00 92.12 79 PHE A C 1
ATOM 570 O O . PHE A 1 79 ? 9.985 5.908 13.099 1.00 92.12 79 PHE A O 1
ATOM 577 N N . ALA A 1 80 ? 10.683 7.383 14.633 1.00 91.12 80 ALA A N 1
ATOM 578 C CA . ALA A 1 80 ? 12.080 7.371 14.188 1.00 91.12 80 ALA A CA 1
ATOM 579 C C . ALA A 1 80 ? 12.708 5.965 14.273 1.00 91.12 80 ALA A C 1
ATOM 581 O O . ALA A 1 80 ? 13.410 5.531 13.353 1.00 91.12 80 ALA A O 1
ATOM 582 N N . ASP A 1 81 ? 12.361 5.226 15.324 1.00 90.56 81 ASP A N 1
ATOM 583 C CA . ASP A 1 81 ? 12.912 3.898 15.611 1.00 90.56 81 ASP A CA 1
ATOM 584 C C . ASP A 1 81 ? 12.124 2.758 14.946 1.00 90.56 81 ASP A C 1
ATOM 586 O O . ASP A 1 81 ? 12.538 1.603 14.982 1.00 90.56 81 ASP A O 1
ATOM 590 N N . GLU A 1 82 ? 11.002 3.063 14.289 1.00 90.56 82 GLU A N 1
ATOM 591 C CA . GLU A 1 82 ? 10.187 2.053 13.612 1.00 90.56 82 GLU A CA 1
ATOM 592 C C . GLU A 1 82 ? 10.727 1.742 12.208 1.00 90.56 82 GLU A C 1
ATOM 594 O O . GLU A 1 82 ? 11.147 2.657 11.485 1.00 90.56 82 GLU A O 1
ATOM 599 N N . PRO A 1 83 ? 10.692 0.478 11.759 1.00 91.38 83 PRO A N 1
ATOM 600 C CA . PRO A 1 83 ? 10.966 0.149 10.368 1.00 91.38 83 PRO A CA 1
ATOM 601 C C . PRO A 1 83 ? 9.811 0.631 9.476 1.00 91.38 83 PRO A C 1
ATOM 603 O O . PRO A 1 83 ? 8.650 0.612 9.884 1.00 91.38 83 PRO A O 1
ATOM 606 N N . TYR A 1 84 ? 10.109 1.079 8.252 1.00 94.56 84 TYR A N 1
ATOM 607 C CA . TYR A 1 84 ? 9.073 1.451 7.284 1.00 94.56 84 TYR A CA 1
ATOM 608 C C . TYR A 1 84 ? 9.023 0.468 6.126 1.00 94.56 84 TYR A C 1
ATOM 610 O O . TYR A 1 84 ? 10.043 0.104 5.535 1.00 94.56 84 TYR A O 1
ATOM 618 N N . TRP A 1 85 ? 7.793 0.162 5.726 1.00 95.88 85 TRP A N 1
ATOM 619 C CA . TRP A 1 85 ? 7.490 -0.529 4.488 1.00 95.88 85 TRP A CA 1
ATOM 620 C C . TRP A 1 85 ? 8.139 0.140 3.263 1.00 95.88 85 TRP A C 1
ATOM 622 O O . TRP A 1 85 ? 8.864 -0.506 2.511 1.00 95.88 85 TRP A O 1
ATOM 632 N N . GLY A 1 86 ? 7.907 1.441 3.050 1.00 96.62 86 GLY A N 1
ATOM 633 C CA . GLY A 1 86 ? 8.572 2.234 2.007 1.00 96.62 86 GLY A CA 1
ATOM 634 C C . GLY A 1 86 ? 8.386 1.726 0.566 1.00 96.62 86 GLY A C 1
ATOM 635 O O . GLY A 1 86 ? 9.161 2.053 -0.338 1.00 96.62 86 GLY A O 1
ATOM 636 N N . ARG A 1 87 ? 7.358 0.909 0.342 1.00 96.94 87 ARG A N 1
ATOM 637 C CA . ARG A 1 87 ? 6.980 0.269 -0.925 1.00 96.94 87 ARG A CA 1
ATOM 638 C C . ARG A 1 87 ? 5.497 0.564 -1.230 1.00 96.94 87 ARG A C 1
ATOM 640 O O . ARG A 1 87 ? 4.807 1.137 -0.386 1.00 96.94 87 ARG A O 1
ATOM 647 N N . PRO A 1 88 ? 4.959 0.243 -2.423 1.00 97.62 88 PRO A N 1
ATOM 648 C CA . PRO A 1 88 ? 3.515 0.306 -2.652 1.00 97.62 88 PRO A CA 1
ATOM 649 C C . PRO A 1 88 ? 2.789 -0.606 -1.664 1.00 97.62 88 PRO A C 1
ATOM 651 O O . PRO A 1 88 ? 3.219 -1.738 -1.449 1.00 97.62 88 PRO A O 1
ATOM 654 N N . ALA A 1 89 ? 1.712 -0.125 -1.050 1.00 95.75 89 ALA A N 1
ATOM 655 C CA . ALA A 1 89 ? 0.853 -0.978 -0.237 1.00 95.75 89 ALA A CA 1
ATOM 656 C C . ALA A 1 89 ? -0.078 -1.773 -1.176 1.00 95.75 89 ALA A C 1
ATOM 658 O O . ALA A 1 89 ? -0.793 -1.136 -1.958 1.00 95.75 89 ALA A O 1
ATOM 659 N N . PRO A 1 90 ? -0.055 -3.120 -1.153 1.00 95.69 90 PRO A N 1
ATOM 660 C CA . PRO A 1 90 ? -0.992 -3.935 -1.924 1.00 95.69 90 PRO A CA 1
ATOM 661 C C . PRO A 1 90 ? -2.428 -3.785 -1.397 1.00 95.69 90 PRO A C 1
ATOM 663 O O . PRO A 1 90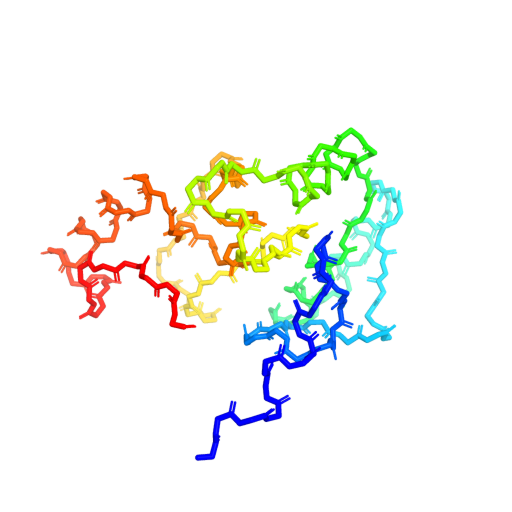 ? -2.664 -3.170 -0.350 1.00 95.69 90 PRO A O 1
ATOM 666 N N . GLY A 1 91 ? -3.393 -4.356 -2.123 1.00 94.75 91 GLY A N 1
ATOM 667 C CA . GLY A 1 91 ? -4.764 -4.462 -1.631 1.00 94.75 91 GLY A CA 1
ATOM 668 C C . GLY A 1 91 ? -4.832 -5.281 -0.338 1.00 94.75 91 GLY A C 1
ATOM 669 O O . GLY A 1 91 ? -3.936 -6.064 -0.026 1.00 94.75 91 GLY A O 1
ATOM 670 N N . TRP A 1 92 ? -5.894 -5.091 0.445 1.00 93.69 92 TRP A N 1
ATOM 671 C CA . TRP A 1 92 ? -6.121 -5.864 1.666 1.00 93.69 92 TRP A CA 1
ATOM 672 C C . TRP A 1 92 ? -7.611 -6.132 1.868 1.00 93.69 92 TRP A C 1
ATOM 674 O O . TRP A 1 92 ? -8.430 -5.227 1.703 1.00 93.69 92 TRP A O 1
ATOM 684 N N . GLY A 1 93 ? -7.954 -7.366 2.236 1.00 92.75 93 GLY A N 1
ATOM 685 C CA . GLY A 1 93 ? -9.329 -7.795 2.480 1.00 92.75 93 GLY A CA 1
ATOM 686 C C . GLY A 1 93 ? -9.613 -9.192 1.933 1.00 92.75 93 GLY A C 1
ATOM 687 O O . GLY A 1 93 ? -8.703 -9.991 1.718 1.00 92.75 93 GLY A O 1
ATOM 688 N N . ALA A 1 94 ? -10.895 -9.490 1.725 1.00 92.19 94 ALA A N 1
ATOM 689 C CA . ALA A 1 94 ? -11.329 -10.751 1.136 1.00 92.19 94 ALA A CA 1
ATOM 690 C C . ALA A 1 94 ? -10.920 -10.850 -0.343 1.00 92.19 94 ALA A C 1
ATOM 692 O O . ALA A 1 94 ? -11.030 -9.874 -1.080 1.00 92.19 94 ALA A O 1
ATOM 693 N N . GLU A 1 95 ? -10.548 -12.050 -0.798 1.00 90.62 95 GLU A N 1
ATOM 694 C CA . GLU A 1 95 ? -10.224 -12.324 -2.210 1.00 90.62 95 GLU A CA 1
ATOM 695 C C . GLU A 1 95 ? -11.422 -12.088 -3.147 1.00 90.62 95 GLU A C 1
ATOM 697 O O . GLU A 1 95 ? -11.257 -11.695 -4.301 1.00 90.62 95 GLU A O 1
ATOM 702 N N . ARG A 1 96 ? -12.645 -12.300 -2.643 1.00 92.06 96 ARG A N 1
ATOM 703 C CA . ARG A 1 96 ? -13.904 -12.063 -3.365 1.00 92.06 96 ARG A CA 1
ATOM 704 C C . ARG A 1 96 ? -14.797 -11.114 -2.564 1.00 92.06 96 ARG A C 1
ATOM 706 O O . ARG A 1 96 ? -15.732 -11.568 -1.900 1.00 92.06 96 ARG A O 1
ATOM 713 N N . PRO A 1 97 ? -14.490 -9.808 -2.550 1.00 94.19 97 PRO A N 1
ATOM 714 C CA . PRO A 1 97 ? -15.223 -8.855 -1.736 1.00 94.19 97 PRO A CA 1
ATOM 715 C C . PRO A 1 97 ? -16.586 -8.537 -2.360 1.00 94.19 97 PRO A C 1
ATOM 717 O O . PRO A 1 97 ? -16.731 -8.460 -3.577 1.00 94.19 97 PRO A O 1
ATOM 720 N N . ARG A 1 98 ? -17.591 -8.283 -1.515 1.00 95.06 98 ARG A N 1
ATOM 721 C CA . ARG A 1 98 ? -18.883 -7.719 -1.954 1.00 95.06 98 ARG A CA 1
ATOM 722 C C . ARG A 1 98 ? -18.854 -6.195 -2.097 1.00 95.06 98 ARG A C 1
ATOM 724 O O . ARG A 1 98 ? -19.731 -5.631 -2.739 1.00 95.06 98 ARG A O 1
ATOM 731 N N . VAL A 1 99 ? -17.876 -5.541 -1.469 1.00 95.56 99 VAL A N 1
ATOM 732 C CA . VAL A 1 99 ? -17.683 -4.087 -1.461 1.00 95.56 99 VAL A CA 1
ATOM 733 C C . VAL A 1 99 ? -16.197 -3.803 -1.642 1.00 95.56 99 VAL A C 1
ATOM 735 O O . VAL A 1 99 ? -15.377 -4.359 -0.915 1.00 95.56 99 VAL A O 1
ATOM 738 N N . LEU A 1 100 ? -15.859 -2.930 -2.592 1.00 96.25 100 LEU A N 1
ATOM 739 C CA . LEU A 1 100 ? -14.498 -2.445 -2.812 1.00 96.25 100 LEU A CA 1
ATOM 740 C C . LEU A 1 100 ? -14.396 -0.987 -2.360 1.00 96.25 100 LEU A C 1
ATOM 742 O O . LEU A 1 100 ? -15.203 -0.153 -2.766 1.00 96.25 100 LEU A O 1
ATOM 746 N N . ILE A 1 101 ? -13.384 -0.679 -1.551 1.00 96.44 101 ILE A N 1
ATOM 747 C CA . ILE A 1 101 ? -13.085 0.683 -1.100 1.00 96.44 101 ILE A CA 1
ATOM 748 C C . ILE A 1 101 ? -11.768 1.110 -1.736 1.00 96.44 101 ILE A C 1
ATOM 750 O O . ILE A 1 101 ? -10.733 0.484 -1.514 1.00 96.44 101 ILE A O 1
ATOM 754 N N . VAL A 1 102 ? -11.810 2.189 -2.515 1.00 96.31 102 VAL A N 1
ATOM 755 C CA . VAL A 1 102 ? -10.637 2.752 -3.189 1.00 96.31 102 VAL A CA 1
ATOM 756 C C . VAL A 1 102 ? -10.332 4.113 -2.575 1.00 96.31 102 VAL A C 1
ATOM 758 O O . VAL A 1 102 ? -11.125 5.045 -2.677 1.00 96.31 102 VAL A O 1
ATOM 761 N N . GLY A 1 103 ? -9.190 4.209 -1.897 1.00 94.88 103 GLY A N 1
ATOM 762 C CA . GLY A 1 103 ? -8.666 5.474 -1.382 1.00 94.88 103 GLY A CA 1
ATOM 763 C C . GLY A 1 103 ? -7.867 6.237 -2.439 1.00 94.88 103 GLY A C 1
ATOM 764 O O . GLY A 1 103 ? -7.567 5.711 -3.506 1.00 94.88 103 GLY A O 1
ATOM 765 N N . LEU A 1 104 ? -7.477 7.473 -2.116 1.00 95.88 104 LEU A N 1
ATOM 766 C CA . LEU A 1 104 ? -6.696 8.319 -3.023 1.00 95.88 104 LEU A CA 1
ATOM 767 C C . LEU A 1 104 ? -5.239 7.847 -3.165 1.00 95.88 104 LEU A C 1
ATOM 769 O O . LEU A 1 104 ? -4.768 7.592 -4.269 1.00 95.88 104 LEU A O 1
ATOM 773 N N . ALA A 1 105 ? -4.509 7.777 -2.048 1.00 95.19 105 ALA A N 1
ATOM 774 C CA . ALA A 1 105 ? -3.101 7.390 -2.011 1.00 95.19 105 ALA A CA 1
ATOM 775 C C . ALA A 1 105 ? -2.671 6.986 -0.586 1.00 95.19 105 ALA A C 1
ATOM 777 O O . ALA A 1 105 ? -3.268 7.459 0.385 1.00 95.19 105 ALA A O 1
ATOM 778 N N . PRO A 1 106 ? -1.617 6.161 -0.433 1.00 95.12 106 PRO A N 1
ATOM 779 C CA . PRO A 1 106 ? -1.025 5.854 0.868 1.00 95.12 106 PRO A CA 1
ATOM 780 C C . PRO A 1 106 ? -0.538 7.103 1.616 1.00 95.12 106 PRO A C 1
ATOM 782 O O . PRO A 1 106 ? 0.216 7.910 1.069 1.00 95.12 106 PRO A O 1
ATOM 785 N N . ALA A 1 107 ? -0.894 7.230 2.896 1.00 94.88 107 ALA A N 1
ATOM 786 C CA . ALA A 1 107 ? -0.320 8.258 3.757 1.00 94.88 107 ALA A CA 1
ATOM 787 C C . ALA A 1 107 ? 1.167 7.987 4.042 1.00 94.88 107 ALA A C 1
ATOM 789 O O . ALA A 1 107 ? 1.576 6.841 4.255 1.00 94.88 107 ALA A O 1
ATOM 790 N N . ALA A 1 108 ? 1.949 9.066 4.152 1.00 96.19 108 ALA A N 1
ATOM 791 C CA . ALA A 1 108 ? 3.392 9.053 4.422 1.00 96.19 108 ALA A CA 1
ATOM 792 C C . ALA A 1 108 ? 3.792 8.198 5.639 1.00 96.19 108 ALA A C 1
ATOM 794 O O . ALA A 1 108 ? 4.810 7.510 5.616 1.00 96.19 108 ALA A O 1
ATOM 795 N N . HIS A 1 109 ? 2.968 8.218 6.689 1.00 95.69 109 HIS A N 1
ATOM 796 C CA . HIS A 1 109 ? 3.232 7.525 7.954 1.00 95.69 109 HIS A CA 1
ATOM 797 C C . HIS A 1 109 ? 2.122 6.542 8.356 1.00 95.69 109 HIS A C 1
ATOM 799 O O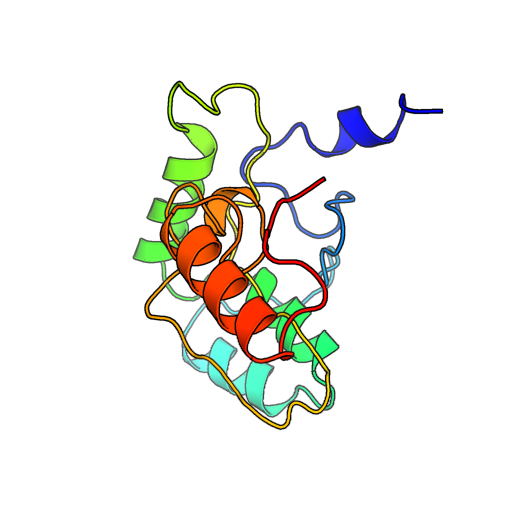 . HIS A 1 109 ? 2.119 6.057 9.487 1.00 95.69 109 HIS A O 1
ATOM 805 N N . GLY A 1 110 ? 1.192 6.269 7.438 1.00 95.38 110 GLY A N 1
ATOM 806 C CA . GLY A 1 110 ? 0.210 5.194 7.544 1.00 95.38 110 GLY A CA 1
ATOM 807 C C . GLY A 1 110 ? 0.704 3.992 6.753 1.00 95.38 110 GLY A C 1
ATOM 808 O O . GLY A 1 110 ? 1.723 3.398 7.095 1.00 95.38 110 GLY A O 1
ATOM 809 N N . ALA A 1 111 ? 0.055 3.695 5.630 1.00 95.88 111 ALA A N 1
ATOM 810 C CA . ALA A 1 111 ? 0.398 2.561 4.771 1.00 95.88 111 ALA A CA 1
ATOM 811 C C . ALA A 1 111 ? 1.848 2.567 4.231 1.00 95.88 111 ALA A C 1
ATOM 813 O O . ALA A 1 111 ? 2.418 1.500 4.028 1.00 95.88 111 ALA A O 1
ATOM 814 N N . ASN A 1 112 ? 2.495 3.728 4.050 1.00 97.00 112 ASN A N 1
ATOM 815 C CA . ASN A 1 112 ? 3.920 3.761 3.678 1.00 97.00 112 ASN A CA 1
ATOM 816 C C . ASN A 1 112 ? 4.858 3.313 4.819 1.00 97.00 112 ASN A C 1
ATOM 818 O O . ASN A 1 112 ? 5.992 2.910 4.573 1.00 97.00 112 ASN A O 1
ATOM 822 N N . ARG A 1 113 ? 4.388 3.355 6.068 1.00 95.56 113 ARG A N 1
ATOM 823 C CA . ARG A 1 113 ? 5.087 2.798 7.230 1.00 95.56 113 ARG A CA 1
ATOM 824 C C . ARG A 1 113 ? 4.682 1.350 7.476 1.00 95.56 113 ARG A C 1
ATOM 826 O O . ARG A 1 113 ? 5.550 0.503 7.604 1.00 95.56 113 ARG A O 1
ATOM 833 N N . THR A 1 114 ? 3.380 1.073 7.504 1.00 94.75 114 THR A N 1
ATOM 834 C CA . THR A 1 114 ? 2.815 -0.212 7.952 1.00 94.75 114 THR A CA 1
ATOM 835 C C . THR A 1 114 ? 2.707 -1.266 6.850 1.00 94.75 114 THR A C 1
ATOM 837 O O . THR A 1 114 ? 2.524 -2.441 7.142 1.00 94.75 114 THR A O 1
ATOM 840 N N . GLY A 1 115 ? 2.766 -0.866 5.578 1.00 94.69 115 GLY A N 1
ATOM 841 C CA . GLY A 1 115 ? 2.576 -1.757 4.430 1.00 94.69 115 GLY A CA 1
ATOM 842 C C . GLY A 1 115 ? 1.134 -2.199 4.189 1.00 94.69 115 GLY A C 1
ATOM 843 O O . GLY A 1 115 ? 0.868 -2.867 3.194 1.00 94.69 115 GLY A O 1
ATOM 844 N N . ARG A 1 116 ? 0.185 -1.785 5.039 1.00 95.12 116 ARG A N 1
ATOM 845 C CA . ARG A 1 116 ? -1.236 -2.122 4.914 1.00 95.12 116 ARG A CA 1
ATOM 846 C C . ARG A 1 116 ? -2.063 -0.865 4.675 1.00 95.12 116 ARG A C 1
ATOM 848 O O . ARG A 1 116 ? -1.944 0.120 5.404 1.00 95.12 116 ARG A O 1
ATOM 855 N N . VAL A 1 117 ? -2.909 -0.897 3.646 1.00 95.12 117 VAL A N 1
ATOM 856 C CA . VAL A 1 117 ? -3.838 0.201 3.335 1.00 95.12 117 VAL A CA 1
ATOM 857 C C . VAL A 1 117 ? -4.695 0.558 4.556 1.00 95.12 117 VAL A C 1
ATOM 859 O O . VAL A 1 117 ? -5.030 -0.308 5.366 1.00 95.12 117 VAL A O 1
ATOM 862 N N . PHE A 1 118 ? -5.006 1.848 4.719 1.00 96.00 118 PHE A N 1
ATOM 863 C CA . PHE A 1 118 ? -5.840 2.365 5.816 1.00 96.00 118 PHE A CA 1
ATOM 864 C C . PHE A 1 118 ? -5.398 1.916 7.227 1.00 96.00 118 PHE A C 1
ATOM 866 O O . PHE A 1 118 ? -6.227 1.605 8.079 1.00 96.00 118 PHE A O 1
ATOM 873 N N . THR A 1 119 ? -4.088 1.838 7.477 1.00 95.81 119 THR A N 1
ATOM 874 C CA . THR A 1 119 ? -3.521 1.381 8.757 1.00 95.81 119 THR A CA 1
ATOM 875 C C . THR A 1 119 ? -2.467 2.361 9.264 1.00 95.81 119 THR A C 1
ATOM 877 O O . THR A 1 119 ? -1.511 2.669 8.548 1.00 95.81 119 THR A O 1
ATOM 880 N N . GLY A 1 120 ? -2.578 2.776 10.529 1.00 93.19 120 GLY A N 1
ATOM 881 C CA . GLY A 1 120 ? -1.549 3.570 11.210 1.00 93.19 120 GLY A CA 1
ATOM 882 C C . GLY A 1 120 ? -1.623 5.083 10.976 1.00 93.19 120 GLY A C 1
ATOM 883 O O . GLY A 1 120 ? -0.625 5.776 11.189 1.00 93.19 120 GLY A O 1
ATOM 884 N N . ASP A 1 121 ? -2.779 5.588 10.541 1.00 93.88 121 ASP A N 1
ATOM 885 C CA . ASP A 1 121 ? -3.097 7.010 10.429 1.00 93.88 121 ASP A CA 1
ATOM 886 C C . ASP A 1 121 ? -4.578 7.283 10.766 1.00 93.88 121 ASP A C 1
ATOM 888 O O . ASP A 1 121 ? -5.399 6.367 10.818 1.00 93.88 121 ASP A O 1
ATOM 892 N N . ARG A 1 122 ? -4.927 8.568 10.938 1.00 93.62 122 ARG A N 1
ATOM 893 C CA . ARG A 1 122 ? -6.284 9.002 11.323 1.00 93.62 122 ARG A CA 1
ATOM 894 C C . ARG A 1 122 ? -7.374 8.612 10.320 1.00 93.62 122 ARG A C 1
ATOM 896 O O . ARG A 1 122 ? -8.531 8.479 10.708 1.00 93.62 122 ARG A O 1
ATOM 903 N N . SER A 1 123 ? -7.037 8.483 9.035 1.00 93.69 123 SER A N 1
ATOM 904 C CA . SER A 1 123 ? -8.021 8.103 8.016 1.00 93.69 123 SER A CA 1
ATOM 905 C C . SER A 1 123 ? -8.412 6.633 8.157 1.00 93.69 123 SER A C 1
ATOM 907 O O . SER A 1 123 ? -9.593 6.302 8.060 1.00 93.69 123 SER A O 1
ATOM 909 N N . GLY A 1 124 ? -7.437 5.774 8.472 1.00 95.25 124 GLY A N 1
ATOM 910 C CA . GLY A 1 124 ? -7.664 4.376 8.822 1.00 95.25 124 GLY A CA 1
ATOM 911 C C . GLY A 1 124 ? -8.521 4.224 10.073 1.00 95.25 124 GLY A C 1
ATOM 912 O O . GLY A 1 124 ? -9.494 3.473 10.049 1.00 95.25 124 GLY A O 1
ATOM 913 N N . ASP A 1 125 ? -8.216 4.993 11.123 1.00 95.62 125 ASP A N 1
ATOM 914 C CA . ASP A 1 125 ? -8.978 4.974 12.379 1.00 95.62 125 ASP A CA 1
ATOM 915 C C . ASP A 1 125 ? -10.459 5.300 12.146 1.00 95.62 125 ASP A C 1
ATOM 917 O O . ASP A 1 125 ? -11.351 4.588 12.611 1.00 95.62 125 ASP A O 1
ATOM 921 N N . TRP A 1 126 ? -10.732 6.353 11.369 1.00 96.94 126 TRP A N 1
ATOM 922 C CA . TRP A 1 126 ? -12.099 6.747 11.039 1.00 96.94 126 TRP A CA 1
ATOM 923 C C . TRP A 1 126 ? -12.819 5.684 10.197 1.00 96.94 126 TRP A C 1
ATOM 925 O O . TRP A 1 126 ? -13.963 5.327 10.497 1.00 96.94 126 TRP A O 1
ATOM 935 N N . LEU A 1 127 ? -12.144 5.151 9.171 1.00 97.00 127 LEU A N 1
ATOM 936 C CA . LEU A 1 127 ? -12.719 4.158 8.267 1.00 97.00 127 LEU A CA 1
ATOM 937 C C . LEU A 1 127 ? -13.060 2.854 8.997 1.00 97.00 127 LEU A C 1
ATOM 939 O O . LEU A 1 127 ? -14.191 2.385 8.899 1.00 97.00 127 LEU A O 1
ATOM 943 N N . PHE A 1 128 ? -12.121 2.271 9.745 1.00 97.19 128 PHE A N 1
ATOM 944 C CA . PHE A 1 128 ? -12.347 0.991 10.423 1.00 97.19 128 PHE A CA 1
ATOM 945 C C . PHE A 1 128 ? -13.382 1.095 11.540 1.00 97.19 128 PHE A C 1
ATOM 947 O O . PHE A 1 128 ? -14.205 0.190 11.688 1.00 97.19 128 PHE A O 1
ATOM 954 N N . ALA A 1 129 ? -13.436 2.224 12.252 1.00 98.06 129 ALA A N 1
ATOM 955 C CA . ALA A 1 129 ? -14.501 2.466 13.214 1.00 98.06 129 ALA A CA 1
ATOM 956 C C . ALA A 1 129 ? -15.880 2.477 12.531 1.00 98.06 129 ALA A C 1
ATOM 958 O O . ALA A 1 129 ? -16.839 1.927 13.073 1.00 98.06 129 ALA A O 1
ATOM 959 N N . ALA A 1 130 ? -15.996 3.080 11.341 1.00 98.00 130 ALA A N 1
ATOM 960 C CA . ALA A 1 130 ? -17.233 3.072 10.564 1.00 98.00 130 ALA A CA 1
ATOM 961 C C . ALA A 1 130 ? -17.591 1.675 10.042 1.00 98.00 130 ALA A C 1
ATOM 963 O O . ALA A 1 130 ? -18.726 1.243 10.230 1.00 98.00 130 ALA A O 1
ATOM 964 N N . LEU A 1 131 ? -16.629 0.952 9.458 1.00 97.31 131 LEU A N 1
ATOM 965 C CA . LEU A 1 131 ? -16.835 -0.403 8.939 1.00 97.31 131 LEU A CA 1
ATOM 966 C C . LEU A 1 131 ? -17.270 -1.377 10.035 1.00 97.31 131 LEU A C 1
ATOM 968 O O . LEU A 1 131 ? -18.182 -2.168 9.816 1.00 97.31 131 LEU A O 1
ATOM 972 N N . HIS A 1 132 ? -16.680 -1.285 11.225 1.00 98.06 132 HIS A N 1
ATOM 973 C CA . HIS A 1 132 ? -17.073 -2.110 12.362 1.00 98.06 132 HIS A CA 1
ATOM 974 C C . HIS A 1 132 ? -18.520 -1.845 12.795 1.00 98.06 132 HIS A C 1
ATOM 976 O O . HIS A 1 132 ? -19.280 -2.788 12.997 1.00 98.06 132 HIS A O 1
ATOM 982 N N . ARG A 1 133 ? -18.948 -0.573 12.865 1.00 98.38 133 ARG A N 1
ATOM 983 C CA . ARG A 1 133 ? -20.339 -0.222 13.223 1.00 98.38 133 ARG A CA 1
ATOM 984 C C . ARG A 1 133 ? -21.379 -0.813 12.271 1.00 98.38 133 ARG A C 1
ATOM 986 O O . ARG A 1 133 ? -22.499 -1.061 12.698 1.00 98.38 133 ARG A O 1
ATOM 993 N N . VAL A 1 134 ? -21.020 -1.029 11.006 1.00 97.56 134 VAL A N 1
ATOM 994 C CA . VAL A 1 134 ? -21.911 -1.620 9.994 1.00 97.56 134 VAL A CA 1
ATOM 995 C C . VAL A 1 134 ? -21.635 -3.109 9.741 1.00 97.56 134 VAL A C 1
ATOM 997 O O . VAL A 1 134 ? -22.150 -3.669 8.778 1.00 97.56 134 VAL A O 1
ATOM 1000 N N . GLY A 1 135 ? -20.821 -3.761 10.579 1.00 96.44 135 GLY A N 1
ATOM 1001 C CA . GLY A 1 135 ? -20.535 -5.197 10.482 1.00 96.44 135 GLY A CA 1
ATOM 1002 C C . GLY A 1 135 ? -19.633 -5.605 9.310 1.00 96.44 135 GLY A C 1
ATOM 1003 O O . GLY A 1 135 ? -19.607 -6.774 8.937 1.00 96.44 135 GLY A O 1
ATOM 1004 N N . LEU A 1 136 ? -18.893 -4.662 8.717 1.00 95.69 136 LEU A N 1
ATOM 1005 C CA . LEU A 1 136 ? -17.954 -4.904 7.612 1.00 95.69 136 LEU A CA 1
ATOM 1006 C C . LEU A 1 136 ? -16.496 -5.082 8.069 1.00 95.69 136 LEU A C 1
ATOM 1008 O O . LEU A 1 136 ? -15.644 -5.433 7.255 1.00 95.69 136 LEU A O 1
ATOM 1012 N N . ALA A 1 137 ? -16.198 -4.860 9.351 1.00 95.31 137 ALA A N 1
ATOM 1013 C CA . ALA A 1 137 ? -14.901 -5.150 9.959 1.00 95.31 137 ALA A CA 1
ATOM 1014 C C . ALA A 1 137 ? -15.092 -5.873 11.298 1.00 95.31 137 ALA A C 1
ATOM 1016 O O . ALA A 1 137 ? -15.991 -5.531 12.061 1.00 95.31 137 ALA A O 1
ATOM 1017 N N . ALA A 1 138 ? -14.226 -6.848 11.589 1.00 94.56 138 ALA A N 1
ATOM 1018 C CA . ALA A 1 138 ? -14.272 -7.619 12.835 1.00 94.56 138 ALA A CA 1
ATOM 1019 C C . ALA A 1 138 ? -13.850 -6.801 14.069 1.00 94.56 138 ALA A C 1
ATOM 1021 O O . ALA A 1 138 ? -14.262 -7.106 15.182 1.00 94.56 138 ALA A O 1
ATOM 1022 N N . THR A 1 139 ? -13.035 -5.762 13.875 1.00 95.75 139 THR A N 1
ATOM 1023 C CA . THR A 1 139 ? -12.571 -4.852 14.928 1.00 95.75 139 THR A CA 1
ATOM 1024 C C . THR A 1 139 ? -12.699 -3.402 14.476 1.00 95.75 139 THR A C 1
ATOM 1026 O O . THR A 1 139 ? -12.588 -3.096 13.289 1.00 95.75 139 THR A O 1
ATOM 1029 N N . ALA A 1 140 ? -12.911 -2.494 15.432 1.00 96.69 140 ALA A N 1
ATOM 1030 C CA . ALA A 1 140 ? -13.035 -1.057 15.169 1.00 96.69 140 ALA A CA 1
ATOM 1031 C C . ALA A 1 140 ? -11.695 -0.358 14.882 1.00 96.69 140 ALA A C 1
ATOM 1033 O O . ALA A 1 140 ? -11.685 0.763 14.380 1.00 96.69 140 ALA A O 1
ATOM 1034 N N . THR A 1 141 ? -10.572 -0.997 15.208 1.00 95.50 141 THR A N 1
ATOM 1035 C CA . THR A 1 141 ? -9.223 -0.453 15.026 1.00 95.50 141 THR A CA 1
ATOM 1036 C C . THR A 1 141 ? -8.470 -1.196 13.925 1.00 95.50 141 THR A C 1
ATOM 1038 O O . THR A 1 141 ? -8.633 -2.406 13.751 1.00 95.50 141 THR A O 1
ATOM 1041 N N . SER A 1 142 ? -7.607 -0.467 13.208 1.00 92.62 142 SER A N 1
ATOM 1042 C CA . SER A 1 142 ? -6.626 -1.026 12.272 1.00 92.62 142 SER A CA 1
ATOM 1043 C C . SER A 1 142 ? -5.219 -0.670 12.733 1.00 92.62 142 SER A C 1
ATOM 1045 O O . SER A 1 142 ? -4.611 0.321 12.318 1.00 92.62 142 SER A O 1
ATOM 1047 N N . VAL A 1 143 ? -4.714 -1.497 13.645 1.00 85.62 143 VAL A N 1
ATOM 1048 C CA . VAL A 1 143 ? -3.357 -1.401 14.185 1.00 85.62 143 VAL A CA 1
ATOM 1049 C C . VAL A 1 143 ? -2.492 -2.503 13.593 1.00 85.62 143 VAL A C 1
ATOM 1051 O O . VAL A 1 143 ? -2.947 -3.630 13.382 1.00 85.62 143 VAL A O 1
ATOM 1054 N N . TYR A 1 144 ? -1.256 -2.163 13.247 1.00 70.88 144 TYR A N 1
ATOM 1055 C CA . TYR A 1 144 ? -0.249 -3.146 12.857 1.00 70.88 144 TYR A CA 1
ATOM 1056 C C . TYR A 1 144 ? 0.417 -3.667 14.136 1.00 70.88 144 TYR A C 1
ATOM 1058 O O . TYR A 1 144 ? 0.747 -2.846 14.992 1.00 70.88 144 TYR A O 1
ATOM 1066 N N . ALA A 1 145 ? 0.514 -4.991 14.287 1.00 50.06 145 ALA A N 1
ATOM 1067 C CA . ALA A 1 145 ? 1.135 -5.647 15.441 1.00 50.06 145 ALA A CA 1
ATOM 1068 C C . ALA A 1 145 ? 2.646 -5.786 15.239 1.00 50.06 145 ALA A C 1
ATOM 1070 O O . ALA A 1 145 ? 3.051 -6.028 14.077 1.00 50.06 145 ALA A O 1
#